Protein AF-A0A1G7V7S1-F1 (afdb_monomer_lite)

Structure (mmCIF, N/CA/C/O backbone):
data_AF-A0A1G7V7S1-F1
#
_entry.id   AF-A0A1G7V7S1-F1
#
loop_
_atom_site.group_PDB
_atom_site.id
_atom_site.type_symbol
_atom_site.label_atom_id
_atom_site.label_alt_id
_atom_site.label_comp_id
_atom_site.label_asym_id
_atom_site.label_entity_id
_atom_site.label_seq_id
_atom_site.pdbx_PDB_ins_code
_atom_site.Cartn_x
_atom_site.Cartn_y
_atom_site.Cartn_z
_atom_site.occupancy
_atom_site.B_iso_or_equiv
_atom_site.auth_seq_id
_atom_site.auth_comp_id
_atom_site.auth_asym_id
_atom_site.auth_atom_id
_atom_site.pdbx_PDB_model_num
ATOM 1 N N . ALA A 1 1 ? -12.244 5.210 -6.890 1.00 71.75 1 ALA A N 1
ATOM 2 C CA . ALA A 1 1 ? -11.632 3.944 -7.344 1.00 71.75 1 ALA A CA 1
ATOM 3 C C . ALA A 1 1 ? -10.108 4.072 -7.342 1.00 71.75 1 ALA A C 1
ATOM 5 O O . ALA A 1 1 ? -9.597 5.115 -7.752 1.00 71.75 1 ALA A O 1
ATOM 6 N N . LEU A 1 2 ? -9.390 3.057 -6.850 1.00 76.00 2 LEU A N 1
ATOM 7 C CA . LEU A 1 2 ? -7.931 2.963 -6.956 1.00 76.00 2 LEU A CA 1
ATOM 8 C C . LEU A 1 2 ? -7.591 2.265 -8.279 1.00 76.00 2 LEU A C 1
ATOM 10 O O . LEU A 1 2 ? -7.955 1.110 -8.472 1.00 76.00 2 LEU A O 1
ATOM 14 N N . ASN A 1 3 ? -6.908 2.963 -9.186 1.00 81.00 3 ASN A N 1
ATOM 15 C CA . ASN A 1 3 ? -6.580 2.426 -10.506 1.00 81.00 3 ASN A CA 1
ATOM 16 C C . ASN A 1 3 ? -5.135 1.919 -10.512 1.00 81.00 3 ASN A C 1
ATOM 18 O O . ASN A 1 3 ? -4.200 2.721 -10.474 1.00 81.00 3 ASN A O 1
ATOM 22 N N . TYR A 1 4 ? -4.960 0.598 -10.566 1.00 77.69 4 TYR A N 1
ATOM 23 C CA . TYR A 1 4 ? -3.657 -0.054 -10.693 1.00 77.69 4 TYR A CA 1
ATOM 24 C C . TYR A 1 4 ? -3.485 -0.608 -12.110 1.00 77.69 4 TYR A C 1
ATOM 26 O O . TYR A 1 4 ? -4.210 -1.510 -12.525 1.00 77.69 4 TYR A O 1
ATOM 34 N N . HIS A 1 5 ? -2.518 -0.065 -12.849 1.00 81.50 5 HIS A N 1
ATOM 35 C CA . HIS A 1 5 ? -2.201 -0.515 -14.201 1.00 81.50 5 HIS A CA 1
ATOM 36 C C . HIS A 1 5 ? -1.119 -1.596 -14.160 1.00 81.50 5 HIS A C 1
ATOM 38 O O . HIS A 1 5 ? -0.087 -1.428 -13.512 1.00 81.50 5 HIS A O 1
ATOM 44 N N . ARG A 1 6 ? -1.345 -2.700 -14.877 1.00 81.56 6 ARG A N 1
ATOM 45 C CA . ARG A 1 6 ? -0.372 -3.787 -15.039 1.00 81.56 6 ARG A CA 1
ATOM 46 C C . ARG A 1 6 ? 0.246 -3.697 -16.426 1.00 81.56 6 ARG A C 1
ATOM 48 O O . ARG A 1 6 ? -0.390 -4.084 -17.400 1.00 81.56 6 ARG A O 1
ATOM 55 N N . TRP A 1 7 ? 1.457 -3.158 -16.512 1.00 85.69 7 TRP A N 1
ATOM 56 C CA . TRP A 1 7 ? 2.211 -3.062 -17.765 1.00 85.69 7 TRP A CA 1
ATOM 57 C C . TRP A 1 7 ? 3.420 -3.992 -17.745 1.00 85.69 7 TRP A C 1
ATOM 59 O O . TRP A 1 7 ? 4.045 -4.185 -16.701 1.00 85.69 7 TRP A O 1
ATOM 69 N N . ASP A 1 8 ? 3.795 -4.518 -18.911 1.00 85.50 8 ASP A N 1
ATOM 70 C CA . ASP A 1 8 ? 4.937 -5.428 -19.044 1.00 85.50 8 ASP A CA 1
ATOM 71 C C . ASP A 1 8 ? 6.266 -4.786 -18.635 1.00 85.50 8 ASP A C 1
ATOM 73 O O . ASP A 1 8 ? 7.095 -5.431 -17.996 1.00 85.50 8 ASP A O 1
ATOM 77 N N . VAL A 1 9 ? 6.437 -3.489 -18.906 1.00 87.19 9 VAL A N 1
ATOM 78 C CA . VAL A 1 9 ? 7.611 -2.708 -18.479 1.00 87.19 9 VAL A CA 1
ATOM 79 C C . VAL A 1 9 ? 7.780 -2.676 -16.952 1.00 87.19 9 VAL A C 1
ATOM 81 O O . VAL A 1 9 ? 8.895 -2.564 -16.448 1.00 87.19 9 VAL A O 1
ATOM 84 N N . CYS A 1 10 ? 6.698 -2.852 -16.188 1.00 84.38 10 CYS A N 1
ATOM 85 C CA . CYS A 1 10 ? 6.743 -2.859 -14.728 1.00 84.38 10 CYS A CA 1
ATOM 86 C C . CYS A 1 10 ? 7.115 -4.229 -14.134 1.00 84.38 10 CYS A C 1
ATOM 88 O O . CYS A 1 10 ? 7.298 -4.318 -12.919 1.00 84.38 10 CYS A O 1
ATOM 90 N N . LYS A 1 11 ? 7.258 -5.293 -14.943 1.00 86.88 11 LYS A N 1
ATOM 91 C CA . LYS A 1 11 ? 7.555 -6.655 -14.451 1.00 86.88 11 LYS A CA 1
ATOM 92 C C . LYS A 1 11 ? 8.813 -6.713 -13.585 1.00 86.88 11 LYS A C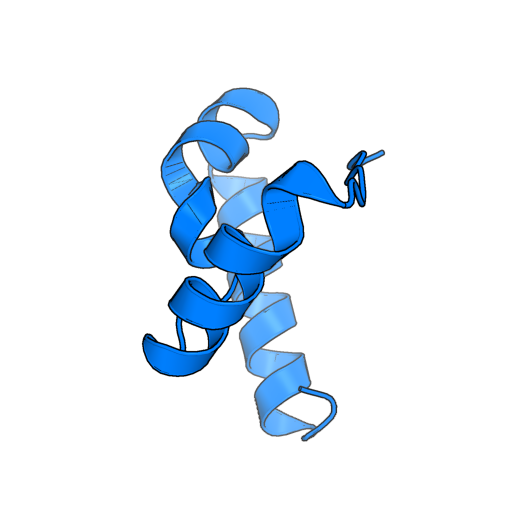 1
ATOM 94 O O . LYS A 1 11 ? 8.798 -7.345 -12.535 1.00 86.88 11 LYS A O 1
ATOM 99 N N . VAL A 1 12 ? 9.874 -6.002 -13.971 1.00 86.88 12 VAL A N 1
ATOM 100 C CA . VAL A 1 12 ? 11.126 -5.954 -13.194 1.00 86.88 12 VAL A CA 1
ATOM 101 C C . VAL A 1 12 ? 10.913 -5.293 -11.828 1.00 86.88 12 VAL A C 1
ATOM 103 O O . VAL A 1 12 ? 11.437 -5.768 -10.823 1.00 86.88 12 VAL A O 1
ATOM 106 N N . ALA A 1 13 ? 10.100 -4.235 -11.767 1.00 85.25 13 ALA A N 1
ATOM 107 C CA . ALA A 1 13 ? 9.762 -3.576 -10.507 1.00 85.25 13 ALA A CA 1
ATOM 108 C C . ALA A 1 13 ? 8.940 -4.495 -9.589 1.00 85.25 13 ALA A C 1
ATOM 110 O O . ALA A 1 13 ? 9.190 -4.528 -8.386 1.00 85.25 13 ALA A O 1
ATOM 111 N N . VAL A 1 14 ? 8.016 -5.285 -10.152 1.00 85.88 14 VAL A N 1
ATOM 112 C CA . VAL A 1 14 ? 7.251 -6.292 -9.396 1.00 85.88 14 VAL A CA 1
ATOM 113 C C . VAL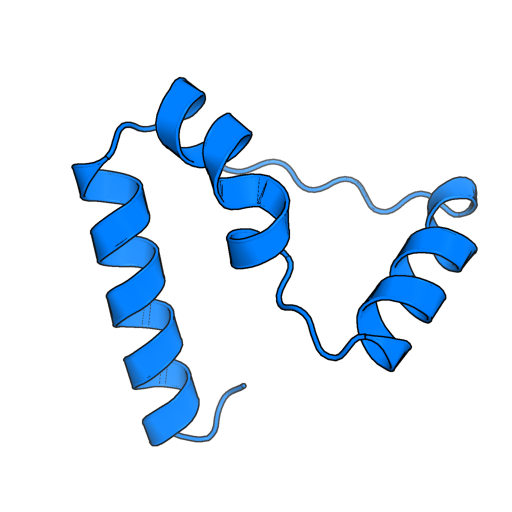 A 1 14 ? 8.174 -7.377 -8.841 1.00 85.88 14 VAL A C 1
ATOM 115 O O . VAL A 1 14 ? 8.101 -7.663 -7.651 1.00 85.88 14 VAL A O 1
ATOM 118 N N . LEU A 1 15 ? 9.078 -7.927 -9.659 1.00 87.94 15 LEU A N 1
ATOM 119 C CA . LEU A 1 15 ? 10.049 -8.940 -9.220 1.00 87.94 15 LEU A CA 1
ATOM 120 C C . LEU A 1 15 ? 10.932 -8.420 -8.080 1.00 87.94 15 LEU A C 1
ATOM 122 O O . LEU A 1 15 ? 11.128 -9.105 -7.079 1.00 87.94 15 LEU A O 1
ATOM 126 N N . LYS A 1 16 ? 11.426 -7.184 -8.200 1.00 86.88 16 LYS A N 1
ATOM 127 C CA . LYS A 1 16 ? 12.209 -6.542 -7.138 1.00 86.88 16 LYS A CA 1
ATOM 128 C C . LYS A 1 16 ? 11.380 -6.335 -5.866 1.00 86.88 16 LYS A C 1
ATOM 130 O O . LYS A 1 16 ? 11.882 -6.565 -4.772 1.00 86.88 16 LYS A O 1
ATOM 135 N N . GLY A 1 17 ? 10.119 -5.922 -6.002 1.00 85.75 17 GLY A N 1
ATOM 136 C CA . GLY A 1 17 ? 9.200 -5.758 -4.874 1.00 85.75 17 GLY A CA 1
ATOM 137 C C . GLY A 1 17 ? 8.919 -7.071 -4.138 1.00 85.75 17 GLY A C 1
ATOM 138 O O . GLY A 1 17 ? 8.924 -7.085 -2.912 1.00 85.75 17 GLY A O 1
ATOM 139 N N . GLN A 1 18 ? 8.757 -8.173 -4.877 1.00 86.62 18 GLN A N 1
ATOM 140 C CA . GLN A 1 18 ? 8.596 -9.518 -4.311 1.00 86.62 18 GLN A CA 1
ATOM 141 C C . GLN A 1 18 ? 9.834 -9.962 -3.525 1.00 86.62 18 GLN A C 1
ATOM 143 O O . GLN A 1 18 ? 9.696 -10.507 -2.439 1.00 86.62 18 GLN A O 1
ATOM 148 N N . GLN A 1 19 ? 11.041 -9.691 -4.032 1.00 89.44 19 GLN A N 1
ATOM 149 C CA . GLN A 1 19 ? 12.285 -10.006 -3.315 1.00 89.44 19 GLN A CA 1
ATOM 150 C C . GLN A 1 19 ? 12.456 -9.183 -2.035 1.00 89.44 19 GLN A C 1
ATOM 152 O O . GLN A 1 19 ? 13.034 -9.665 -1.067 1.00 89.44 19 GLN A O 1
ATOM 157 N N . ALA A 1 20 ? 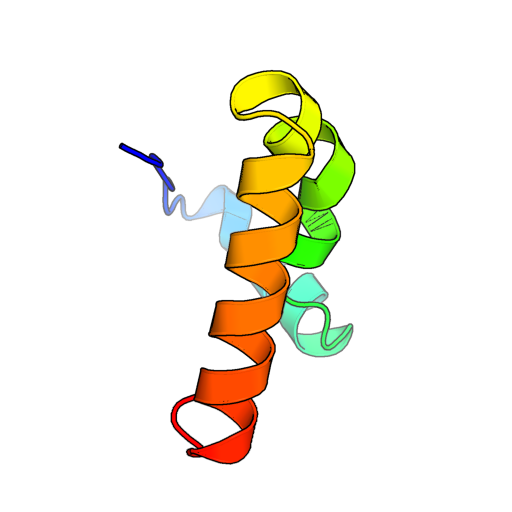11.978 -7.938 -2.039 1.00 87.50 20 ALA A N 1
ATOM 158 C CA . ALA A 1 20 ? 12.042 -7.059 -0.879 1.00 87.50 20 ALA A CA 1
ATOM 159 C C . ALA A 1 20 ? 10.964 -7.368 0.178 1.00 87.50 20 ALA A C 1
ATOM 161 O O . ALA A 1 20 ? 11.029 -6.805 1.266 1.00 87.50 20 ALA A O 1
ATOM 162 N N . ASP A 1 21 ? 9.980 -8.216 -0.146 1.00 87.38 21 ASP A N 1
ATOM 163 C CA . ASP A 1 21 ? 8.822 -8.543 0.698 1.00 87.38 21 ASP A CA 1
ATOM 164 C C . ASP A 1 21 ? 8.065 -7.297 1.206 1.00 87.38 21 ASP A C 1
ATOM 166 O O . ASP A 1 21 ? 7.582 -7.223 2.337 1.00 87.38 21 ASP A O 1
ATOM 170 N N . VAL A 1 22 ? 7.979 -6.261 0.359 1.00 86.69 22 VAL A N 1
ATOM 171 C CA . VAL A 1 22 ? 7.291 -5.005 0.693 1.00 86.69 22 VAL A CA 1
ATOM 172 C C . VAL A 1 22 ? 5.935 -4.939 -0.016 1.00 86.69 22 VAL A C 1
ATOM 174 O O . VAL A 1 22 ? 5.888 -4.844 -1.246 1.00 86.69 22 VAL A O 1
ATOM 177 N N . PRO A 1 23 ? 4.814 -4.899 0.730 1.00 89.25 23 PRO A N 1
ATOM 178 C CA . PRO A 1 23 ? 3.494 -4.688 0.152 1.00 89.25 23 PRO A CA 1
ATOM 179 C C . PRO A 1 23 ? 3.368 -3.344 -0.576 1.00 89.25 23 PRO A C 1
ATOM 181 O O . PRO A 1 23 ? 3.844 -2.307 -0.109 1.00 89.25 23 PRO A O 1
ATOM 184 N N . VAL A 1 24 ? 2.626 -3.338 -1.688 1.00 88.75 24 VAL A N 1
ATOM 185 C CA . VAL A 1 24 ? 2.449 -2.157 -2.556 1.00 88.75 24 VAL A CA 1
ATOM 186 C C . VAL A 1 24 ? 1.885 -0.951 -1.801 1.00 88.75 24 VAL A C 1
ATOM 188 O O . VAL A 1 24 ? 2.334 0.172 -2.022 1.00 88.75 2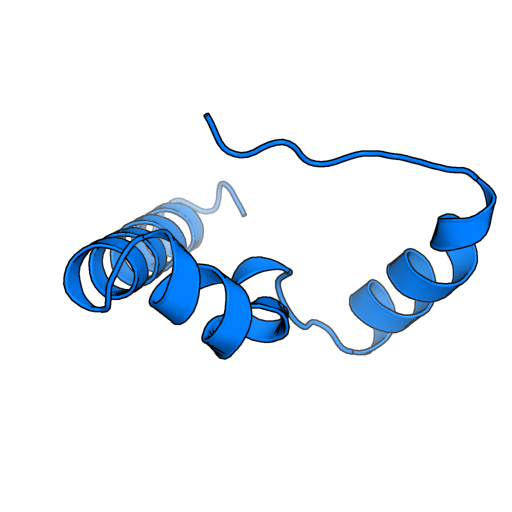4 VAL A O 1
ATOM 191 N N . TYR A 1 25 ? 0.932 -1.162 -0.888 1.00 90.69 25 TYR A N 1
ATOM 192 C CA . TYR A 1 25 ? 0.335 -0.066 -0.120 1.00 90.69 25 TYR A CA 1
ATOM 193 C C . TYR A 1 25 ? 1.335 0.606 0.829 1.00 90.69 25 TYR A C 1
ATOM 195 O O . TYR A 1 25 ? 1.265 1.817 1.013 1.00 90.69 25 TYR A O 1
ATOM 203 N N . LYS A 1 26 ? 2.315 -0.144 1.358 1.00 91.81 26 LYS A N 1
ATOM 204 C CA . LYS A 1 26 ? 3.403 0.411 2.178 1.00 91.81 26 LYS A CA 1
ATOM 205 C C . LYS A 1 26 ? 4.399 1.189 1.322 1.00 91.81 26 LYS A C 1
ATOM 207 O O . LYS A 1 26 ? 4.825 2.270 1.716 1.00 91.81 26 LYS A O 1
ATOM 212 N N . PHE A 1 27 ? 4.726 0.678 0.132 1.00 90.38 27 PHE A N 1
ATOM 213 C CA . PHE A 1 27 ? 5.586 1.383 -0.825 1.00 90.38 27 PHE A CA 1
ATOM 214 C C . PHE A 1 27 ? 4.963 2.706 -1.303 1.00 90.38 27 PHE A C 1
ATOM 216 O O . PHE A 1 27 ? 5.660 3.703 -1.463 1.00 90.38 27 PHE A O 1
ATOM 223 N N . LEU A 1 28 ? 3.640 2.738 -1.489 1.00 91.31 28 LEU A N 1
ATOM 224 C CA . LEU A 1 28 ? 2.895 3.918 -1.937 1.00 91.31 28 LEU A CA 1
ATOM 225 C C . LEU A 1 28 ? 2.303 4.746 -0.784 1.00 91.31 28 LEU A C 1
ATOM 227 O O . LEU A 1 28 ? 1.345 5.483 -1.013 1.00 91.31 28 LEU A O 1
ATOM 231 N N . LYS A 1 29 ? 2.867 4.677 0.429 1.00 94.19 29 LYS A N 1
ATOM 232 C CA . LYS A 1 29 ? 2.355 5.401 1.604 1.00 94.19 29 LYS A CA 1
ATOM 233 C C . LYS A 1 29 ? 2.114 6.889 1.331 1.00 94.19 29 LYS A C 1
ATOM 235 O O . LYS A 1 29 ? 0.992 7.367 1.475 1.00 94.19 29 LYS A O 1
ATOM 240 N N . GLU A 1 30 ? 3.142 7.621 0.903 1.00 95.62 30 GLU A N 1
ATOM 241 C CA . GLU A 1 30 ? 3.031 9.071 0.692 1.00 95.62 30 GLU A CA 1
ATOM 242 C C . GLU A 1 30 ? 2.057 9.430 -0.448 1.00 95.62 30 GLU A C 1
ATOM 244 O O . GLU A 1 30 ? 1.187 10.276 -0.226 1.00 95.62 30 GLU A O 1
ATOM 249 N N . PRO A 1 31 ? 2.101 8.785 -1.639 1.00 94.19 31 PRO A N 1
ATOM 250 C CA . PRO A 1 31 ? 1.100 9.021 -2.680 1.00 94.19 31 PRO A CA 1
ATOM 251 C C . PRO A 1 31 ? -0.341 8.721 -2.250 1.00 94.19 31 PRO A C 1
ATOM 253 O O . PRO A 1 31 ? -1.257 9.449 -2.641 1.00 94.19 31 PRO A O 1
ATOM 256 N N . LEU A 1 32 ? -0.557 7.658 -1.470 1.00 94.31 32 LEU A N 1
ATOM 257 C CA . LEU A 1 32 ? -1.886 7.263 -1.002 1.00 94.31 32 LEU A CA 1
ATOM 258 C C . LEU A 1 32 ? -2.427 8.254 0.029 1.00 94.31 32 LEU A C 1
ATOM 260 O O . LEU A 1 32 ? -3.549 8.728 -0.142 1.00 94.31 32 LEU A O 1
ATOM 264 N N . ILE A 1 33 ? -1.618 8.646 1.018 1.00 96.69 33 ILE A N 1
ATOM 265 C CA . ILE A 1 33 ? -1.997 9.670 2.003 1.00 96.69 33 ILE A CA 1
ATOM 266 C C . ILE A 1 33 ? -2.284 11.000 1.303 1.00 96.69 33 ILE A C 1
ATOM 268 O O . ILE A 1 33 ? -3.299 11.635 1.578 1.00 96.69 33 ILE A O 1
ATOM 272 N N . ARG A 1 34 ? -1.446 11.410 0.343 1.00 96.88 34 ARG A N 1
ATOM 273 C CA . ARG A 1 34 ? -1.655 12.657 -0.408 1.00 96.88 34 ARG A CA 1
ATOM 274 C C . ARG A 1 34 ? -2.972 12.664 -1.186 1.00 96.88 34 ARG A C 1
ATOM 276 O O . ARG A 1 34 ? -3.572 13.723 -1.347 1.00 96.88 34 ARG A O 1
ATOM 283 N N . LYS A 1 35 ? -3.397 11.514 -1.716 1.00 94.25 35 LYS A N 1
ATOM 284 C CA . LYS A 1 35 ? -4.594 11.411 -2.559 1.00 94.25 35 LYS A CA 1
ATOM 285 C C . LYS A 1 35 ? -5.879 11.172 -1.765 1.00 94.25 35 LYS A C 1
ATOM 287 O O . LYS A 1 35 ? -6.917 11.701 -2.152 1.00 94.25 35 LYS A O 1
ATOM 292 N N . PHE A 1 36 ? -5.820 10.353 -0.721 1.00 94.44 36 PHE A N 1
ATOM 293 C CA . PHE A 1 36 ? -6.998 9.855 -0.004 1.00 94.44 36 PHE A CA 1
ATOM 294 C C . PHE A 1 36 ? -7.071 10.316 1.457 1.00 94.44 36 PHE A C 1
ATOM 296 O O . PHE A 1 36 ? -8.117 10.182 2.084 1.00 94.44 36 PHE A O 1
ATOM 303 N N . GLY A 1 37 ? -5.999 10.907 1.985 1.00 96.44 37 GLY A N 1
ATOM 304 C CA . GLY A 1 37 ? -5.904 11.362 3.368 1.00 96.44 37 GLY A CA 1
ATOM 305 C C . GLY A 1 37 ? -5.305 10.317 4.309 1.00 96.44 37 GLY A C 1
ATOM 306 O O . GLY A 1 37 ? -5.194 9.135 3.984 1.00 96.44 37 GLY A O 1
ATOM 307 N N . GLN A 1 38 ? -4.907 10.783 5.495 1.00 97.19 38 GLN A N 1
ATOM 308 C CA . GLN A 1 38 ? -4.283 9.951 6.527 1.00 97.19 38 GLN A CA 1
ATOM 309 C C . GLN A 1 38 ? -5.252 8.889 7.063 1.00 97.19 38 GLN A C 1
ATOM 311 O O . GLN A 1 38 ? -4.913 7.715 7.053 1.00 97.19 38 GLN A O 1
ATOM 316 N N . ALA A 1 39 ? -6.480 9.285 7.419 1.00 97.06 39 ALA A N 1
ATOM 317 C CA . ALA A 1 39 ? -7.490 8.373 7.964 1.00 97.06 39 ALA A CA 1
ATOM 318 C C . ALA A 1 39 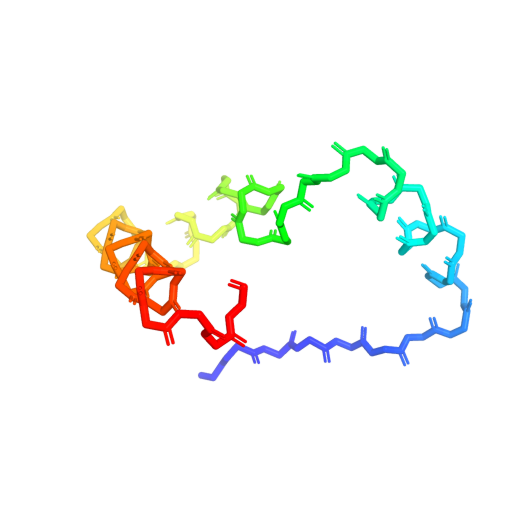? -7.774 7.183 7.031 1.00 97.06 39 ALA A C 1
ATOM 320 O O . ALA A 1 39 ? -7.785 6.037 7.461 1.00 97.06 39 ALA A O 1
ATOM 321 N N . TRP A 1 40 ? -7.898 7.444 5.726 1.00 96.38 40 TRP A N 1
ATOM 322 C CA . TRP A 1 40 ? -8.096 6.391 4.730 1.00 96.38 40 TRP A CA 1
ATOM 323 C C . TRP A 1 40 ? -6.906 5.423 4.648 1.00 96.38 40 TRP A C 1
ATOM 325 O O . TRP A 1 40 ? -7.080 4.220 4.462 1.00 96.38 40 TRP A O 1
ATOM 335 N N . TYR A 1 41 ? -5.679 5.941 4.762 1.00 96.81 41 TYR A N 1
ATOM 336 C CA . TYR A 1 41 ? -4.478 5.108 4.745 1.00 96.81 41 TYR A CA 1
ATOM 337 C C . TYR A 1 41 ? -4.372 4.232 6.000 1.00 96.81 41 TYR A C 1
ATOM 339 O O . TYR A 1 41 ? -3.924 3.088 5.907 1.00 96.81 41 TYR A O 1
ATOM 347 N N . ASP A 1 42 ? -4.800 4.750 7.149 1.00 97.19 42 ASP A N 1
ATOM 348 C CA . ASP A 1 42 ? -4.809 4.004 8.406 1.00 97.19 42 ASP A CA 1
ATOM 349 C C . ASP A 1 42 ? -5.837 2.862 8.347 1.00 97.19 42 ASP A C 1
ATOM 351 O O . ASP A 1 42 ? -5.478 1.714 8.602 1.00 97.19 42 ASP A O 1
ATOM 355 N N . GLU A 1 43 ? -7.050 3.122 7.842 1.00 96.62 43 GLU A N 1
ATOM 356 C CA . GLU A 1 43 ? -8.060 2.077 7.590 1.00 96.62 43 GLU A CA 1
ATOM 357 C C . GLU A 1 43 ? -7.549 0.982 6.636 1.00 96.62 43 GLU A C 1
ATOM 359 O O . GLU A 1 43 ? -7.795 -0.208 6.843 1.00 96.62 43 GLU A O 1
ATOM 364 N N . LEU A 1 44 ? -6.803 1.361 5.591 1.00 94.94 44 LEU A N 1
ATOM 365 C CA . LEU A 1 44 ? -6.175 0.399 4.682 1.00 94.94 44 LEU A CA 1
ATOM 366 C C . LEU A 1 44 ? -5.139 -0.475 5.404 1.00 94.94 44 LEU A C 1
ATOM 368 O O . LEU A 1 44 ? -5.039 -1.670 5.113 1.00 94.94 44 LEU A O 1
ATOM 372 N N . CYS A 1 45 ? -4.357 0.108 6.315 1.00 95.62 45 CYS A N 1
ATOM 373 C CA . CYS A 1 45 ? -3.391 -0.642 7.113 1.00 95.62 45 CYS A CA 1
ATOM 374 C C . CYS A 1 45 ? -4.095 -1.639 8.036 1.00 95.62 45 CYS A C 1
ATOM 376 O O . CYS A 1 45 ? -3.692 -2.802 8.069 1.00 95.62 45 CYS A O 1
ATOM 378 N N . ASP A 1 46 ? -5.166 -1.219 8.707 1.00 96.38 46 ASP A N 1
ATOM 379 C CA . ASP A 1 46 ? -5.946 -2.079 9.599 1.00 96.38 46 ASP A CA 1
ATOM 380 C C . ASP A 1 46 ? -6.589 -3.244 8.835 1.00 96.38 46 ASP A C 1
ATOM 382 O O . ASP A 1 46 ? -6.464 -4.406 9.231 1.00 96.38 46 ASP A O 1
ATOM 386 N N . ALA A 1 47 ? -7.198 -2.961 7.679 1.00 95.06 47 ALA A N 1
ATOM 387 C CA . ALA A 1 47 ? -7.765 -3.991 6.813 1.00 95.06 47 ALA A CA 1
ATOM 388 C C . ALA A 1 47 ? -6.701 -4.996 6.341 1.00 95.06 47 ALA A C 1
ATOM 390 O O . ALA A 1 47 ? -6.955 -6.201 6.305 1.00 95.06 47 ALA A O 1
ATOM 391 N N . ALA A 1 48 ? -5.500 -4.522 5.996 1.00 94.44 48 ALA A N 1
ATOM 392 C CA . ALA A 1 48 ? -4.403 -5.394 5.591 1.00 94.44 48 ALA A CA 1
ATOM 393 C C . ALA A 1 48 ? -3.921 -6.295 6.742 1.00 94.44 48 ALA A C 1
ATOM 395 O O . ALA A 1 48 ? -3.675 -7.482 6.522 1.00 94.44 48 ALA A O 1
ATOM 396 N N . GLU A 1 49 ? -3.820 -5.774 7.967 1.00 94.62 49 GLU A N 1
ATOM 397 C CA . GLU A 1 49 ? -3.454 -6.586 9.134 1.00 94.62 49 GLU A CA 1
ATOM 398 C C . GLU A 1 49 ? -4.521 -7.644 9.449 1.00 94.62 49 GLU A C 1
ATOM 400 O O . GLU A 1 49 ? -4.178 -8.793 9.740 1.00 94.62 49 GLU A O 1
ATOM 405 N N . GLU A 1 50 ? -5.810 -7.320 9.317 1.00 95.12 50 GLU A N 1
ATOM 406 C CA . GLU A 1 50 ? -6.872 -8.316 9.503 1.00 95.12 50 GLU A CA 1
ATOM 407 C C . GLU A 1 50 ? -6.876 -9.402 8.425 1.00 95.12 50 GLU A C 1
ATOM 409 O O . GLU A 1 50 ? -7.007 -10.588 8.741 1.00 95.12 50 GLU A O 1
ATOM 414 N N . LEU A 1 51 ? -6.654 -9.039 7.159 1.00 94.12 51 LEU A N 1
ATOM 415 C CA . LEU A 1 51 ? -6.517 -10.022 6.079 1.00 94.12 51 LEU A CA 1
ATOM 416 C C . LEU A 1 51 ? -5.324 -10.956 6.308 1.00 94.12 51 LEU A C 1
ATOM 418 O O . LEU A 1 51 ? -5.429 -12.160 6.054 1.00 94.12 51 LEU A O 1
ATOM 422 N N . LYS A 1 52 ? -4.219 -10.426 6.844 1.00 91.88 52 LYS A N 1
ATOM 423 C CA . LYS A 1 52 ? -3.039 -11.212 7.211 1.00 91.88 52 LYS A CA 1
ATOM 424 C C . LYS A 1 52 ? -3.332 -12.178 8.362 1.00 91.88 52 LYS A C 1
ATOM 426 O O . LYS A 1 52 ? -2.959 -13.349 8.290 1.00 91.88 52 LYS A O 1
ATOM 431 N N . LYS A 1 53 ? -4.045 -11.738 9.408 1.00 94.12 53 LYS A N 1
ATOM 432 C CA . LYS A 1 53 ? -4.483 -12.618 10.514 1.00 94.12 53 LYS A CA 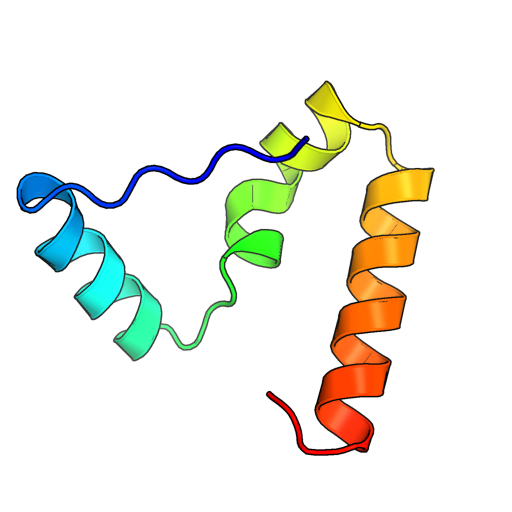1
ATOM 433 C C . LYS A 1 53 ? -5.377 -13.753 10.017 1.00 94.12 53 LYS A C 1
ATOM 435 O O . LYS A 1 53 ? -5.244 -14.889 10.469 1.00 94.12 53 LYS A O 1
ATOM 440 N N . GLN A 1 54 ? -6.245 -13.453 9.057 1.00 94.88 54 GLN A N 1
ATOM 441 C CA . GLN A 1 54 ? -7.133 -14.420 8.415 1.00 94.88 54 GLN A CA 1
ATOM 442 C C . GLN A 1 54 ? -6.437 -15.274 7.334 1.00 94.88 54 GLN A C 1
ATOM 444 O O . GLN A 1 54 ? -7.076 -16.150 6.755 1.00 94.88 54 GLN A O 1
ATOM 449 N N . LYS A 1 55 ? -5.132 -15.069 7.090 1.00 87.19 55 LYS A N 1
ATOM 450 C CA . LYS A 1 55 ? -4.307 -15.787 6.100 1.00 87.19 55 LYS A CA 1
ATOM 451 C C . LYS A 1 55 ? -4.809 -15.680 4.653 1.00 87.19 55 LYS A C 1
ATOM 453 O O . LYS A 1 55 ? -4.600 -16.597 3.860 1.00 87.19 55 LYS A O 1
ATOM 458 N N . TYR A 1 56 ? -5.462 -14.573 4.304 1.00 82.31 56 TYR A N 1
ATOM 459 C CA . TYR A 1 56 ? -5.833 -14.280 2.914 1.00 82.31 56 TYR A CA 1
ATOM 460 C C . TYR A 1 56 ? -4.681 -13.674 2.107 1.00 82.31 56 TYR A C 1
ATOM 462 O O . TYR A 1 56 ? -4.675 -13.788 0.880 1.00 82.31 56 TYR A O 1
ATOM 470 N N . ILE A 1 57 ? -3.736 -13.024 2.792 1.00 79.75 57 ILE A N 1
ATOM 471 C CA . ILE A 1 57 ? -2.519 -12.417 2.240 1.00 79.75 57 ILE A CA 1
ATOM 472 C C . ILE A 1 57 ? -1.312 -12.721 3.122 1.00 79.75 57 ILE A C 1
ATOM 474 O O . ILE A 1 57 ? -1.518 -13.009 4.326 1.00 79.75 57 ILE A O 1
#

Radius of gyration: 12.73 Å; chains: 1; bounding box: 24×28×30 Å

pLDDT: mean 89.93, std 6.04, range [71.75, 97.19]

Foldseek 3Di:
DDDDDDDPVCVVVVVVCVVVVDDPLNVCVVVCCVVPNDVVSVVVVVVVVVCVVVVVD

Sequence (57 aa):
ALNYHRWDVCKVAVLKGQQADVPVYKFLKEPLIRKFGQAWYDELCDAAEELKKQKYI

Secondary structure (DSSP, 8-state):
-------GGGHHHHHHHHHHT--HHHHTHHHHHHHH-HHHHHHHHHHHHHHHHTT--

=== Feature glossary ===
Feature key, reading from the visual/contextual features back to the raw sequence:

Rendered structure images. Structure images are PyMOL renders from six orthogonal camera directions. Cartoon representation draws helices as coils and strands as arrows; sticks shows the backbone as bonds; surface shows the solvent-excluded envelope. Rainbow coloring maps sequence position to hue (blue→red, N→C); chain coloring assigns a distinct color per polypeptide.

Contact-map, Ramachandran, and PAE plots. Three diagnostic plots accompany the record. The Cα contact map visualizes the tertiary structure as a 2D adjacency matrix (8 Å cutoff, sequence-local contacts suppressed). The Ramachandran plot shows the distribution of backbone (φ, ψ) torsions, with points in the α and β basins reflecting secondary structure content. The PAE plot shows AlphaFold's inter-residue confidence as a color matrix.

InterPro / GO / CATH / organism. The annotation block draws on four external resources. InterPro: which protein families and domains the sequence belongs to. GO: standardized terms for what the protein does, what process it participates in, and where in the cell it acts. CATH: which structural fold it has in the CATH hierarchy. Organism: the species of origin.

Nearest PDB structures. Structural nearest neighbors (via Foldseek easy-search vs the PDB). Reported per hit: target PDB id, E-value, and alignment TM-score. A TM-score above ~0.5 is the conventional threshold for 'same fold'.

Predicted aligned error. Predicted aligned error is AlphaFold's pairwise confidence. Unlike pLDDT (per-residue), PAE is per-residue-pair and captures whether two parts of the structure are correctly placed relative to each other. Units are ångströms of expected positional error.

Solvent-accessible surface area. SASA measures how much of the protein is reachable by solvent. It is computed by rolling a water-sized probe over the atomic surface and summing the exposed area (Å²). Per-residue SASA distinguishes core (buried, low SASA) from surface (exposed, high SASA) residues; total SASA is a whole-molecule size measure.

B-factor. Crystallographic B-factors measure how much each atom's electron density is smeared out, in Å². They rise in mobile loops and surface residues and fall in the buried interior. In AlphaFold models this column is repurposed to hold pLDDT instead.

pLDDT. For AlphaFold models, the B-factor field carries pLDDT — the model's own estimate of local accuracy on a 0–100 scale. Regions with pLDDT<50 should be treated as essentially unmodeled; they often correspond to intrinsically disordered segments.

Backbone torsions (φ/ψ). φ (phi) and ψ (psi) are the two rotatable backbone dihedrals per residue: φ is the C(i-1)–N–Cα–C torsion, ψ is the N–Cα–C–N(i+1) torsion, both in degrees on (−180°, 180°]. α-helical residues cluster near (−60°, −45°); β-strand residues near (−120°, +130°). A Ramachandran plot is simply a scatter of (φ, ψ) for every residue.

Radius of gyration, Cα contacts, bounding box. Radius of gyration (Rg) is the root-mean-square distance of Cα atoms from their centroid — a single number for overall size and compactness. A globular domain of N residues has Rg ≈ 2.2·N^0.38 Å; an extended or disordered chain has a much larger Rg. The Cα contact count is the number of residue pairs whose Cα atoms are within 8 Å and are more than four positions apart in sequence — a standard proxy for tertiary packing density. The bounding box is the smallest axis-aligned box enclosing all Cα atoms.

Secondary structure (3-state, P-SEA). Three-state secondary structure (P-SEA) collapses the eight DSSP classes into helix (a), strand (b), and coil (c). P-SEA assigns these from Cα geometry alone — distances and angles — without requiring backbone oxygens, so it works on any Cα trace.

Secondary structure (8-state, DSSP). Secondary structure is the local, repeating backbone conformation. DSSP classifies it into eight states by reading the hydrogen-bond network: three helix types (H, G, I), two β types (E, B), two non-regular types (T, S), and unstructured coil (-).

Foldseek 3Di. The Foldseek 3Di string encodes local tertiary geometry as a 20-letter alphabet — one character per residue — derived from the relative positions of nearby Cα atoms. Unlike the amino-acid sequence, 3Di is a direct function of the 3D structure, so two proteins with the same fold have similar 3Di strings even at low sequence identity.

mmCIF coordinates. Structure coordinates are given as an mmCIF _atom_site loop: one row per atom with element, residue name, chain id, sequence number, and x/y/z position in Å. Only the four main-chain atoms per residue are included here; side chains are omitted to keep the record compact.

Sequence. This is the polypeptide sequence — one letter per residue, N-terminus first. Length ranges from a few dozen residues for small domains to over a thousand for large multi-domain proteins.